Protein AF-A0A6H5GNP9-F1 (afdb_monomer_lite)

Foldseek 3Di:
DDDDDDDDDPPPCPVVVPPPVQDDDPVPNPVCVVVDPVNVVVVVDPPPDPPPPPDDDDDDDDDDDDDDPPDPPPPPPPPDPDPDDDDDDDDDDDDPDPDPPPVLVVLVVVLVVLVVQLVVLQVVLVVCVVVVNNVSSVVSNVVSVVSVVVSVVSCVVSVVPVVPPDPPVPD

Sequence (171 aa):
MLTRVRVATPTKDDDELYSGYDDYHPAFNTKNINEDEYLQEALKSSYGKRTRLYREGTMRPVTGSTDPVSRPMTAVRGAGYTSQRNDSIITPRPVGTPTADRPEERIEDKIRRIEKSIMMLVDDSCVAASNKNYQLALEKAKEASAKEKNLIRLQDQSGMNDTHNMEITSL

pLDDT: mean 70.96, std 18.28, range [41.19, 98.25]

Secondary structure (DSSP, 8-state):
-----------TTHHHHTTTTT---GGG-GGGTTT-HHHHHHHHSGGG-----------------------------------------------PPP----HHHHHHHHHHHHHHHHHHHHHHHHHHHHTT-HHHHHHHHHHHHHHHHHHHHHHHHHTGGGGSSSSSTT-

Radius of gyration: 34.2 Å; chains: 1; bounding box: 66×96×69 Å

Organism: NCBI:txid355587

Structure (mmCIF, N/CA/C/O backbone):
data_AF-A0A6H5GNP9-F1
#
_entry.id   AF-A0A6H5GNP9-F1
#
loop_
_atom_site.group_PDB
_atom_site.id
_atom_site.type_symbol
_atom_site.label_atom_id
_atom_site.label_alt_id
_atom_site.label_comp_id
_atom_site.label_asym_id
_atom_site.label_entity_id
_atom_site.label_seq_id
_atom_site.pdbx_PDB_ins_code
_atom_site.Cartn_x
_atom_site.Cartn_y
_atom_site.Cartn_z
_atom_site.occupancy
_atom_site.B_iso_or_equiv
_atom_site.auth_seq_id
_atom_site.auth_comp_id
_atom_site.auth_asym_id
_atom_site.auth_atom_id
_atom_site.pdbx_PDB_model_num
ATOM 1 N N . MET A 1 1 ? -13.306 70.444 -21.139 1.00 46.62 1 MET A N 1
ATOM 2 C CA . MET A 1 1 ? -13.540 69.884 -19.790 1.00 46.62 1 MET A CA 1
ATOM 3 C C . MET A 1 1 ? -12.373 68.963 -19.463 1.00 46.62 1 MET A C 1
ATOM 5 O O . MET A 1 1 ? -12.132 68.046 -20.233 1.00 46.62 1 MET A O 1
ATOM 9 N N . LEU A 1 2 ? -11.592 69.265 -18.419 1.00 49.50 2 LEU A N 1
ATOM 10 C CA . LEU A 1 2 ? -10.418 68.477 -18.017 1.00 49.50 2 LEU A CA 1
ATOM 11 C C . LEU A 1 2 ? -10.855 67.221 -17.248 1.00 49.50 2 LEU A C 1
ATOM 13 O O . LEU A 1 2 ? -11.457 67.334 -16.181 1.00 49.50 2 LEU A O 1
ATOM 17 N N . THR A 1 3 ? -10.501 66.035 -17.739 1.00 53.78 3 THR A N 1
ATOM 18 C CA . THR A 1 3 ? -10.592 64.782 -16.978 1.00 53.78 3 THR A CA 1
ATOM 19 C C . THR A 1 3 ? -9.329 64.588 -16.143 1.00 53.78 3 THR A C 1
ATOM 21 O O . THR A 1 3 ? -8.221 64.459 -16.656 1.00 53.78 3 THR A O 1
ATOM 24 N N . ARG A 1 4 ? -9.516 64.614 -14.824 1.00 58.53 4 ARG A N 1
ATOM 25 C CA . ARG A 1 4 ? -8.491 64.497 -13.783 1.00 58.53 4 ARG A CA 1
ATOM 26 C C . ARG A 1 4 ? -8.036 63.035 -13.680 1.00 58.53 4 ARG A C 1
ATOM 28 O O . ARG A 1 4 ? -8.817 62.186 -13.260 1.00 58.53 4 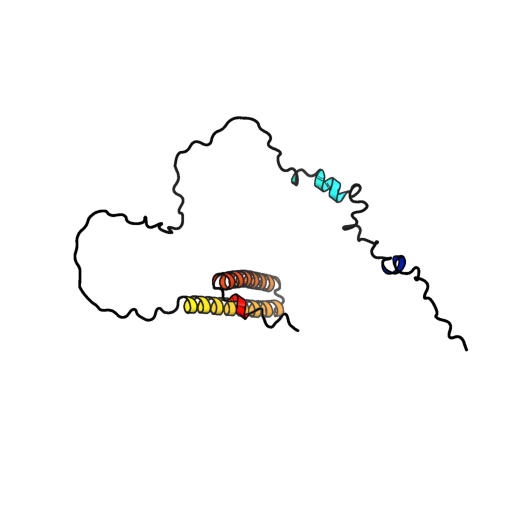ARG A O 1
ATOM 35 N N . VAL A 1 5 ? -6.790 62.741 -14.049 1.00 62.19 5 VAL A N 1
ATOM 36 C CA . VAL A 1 5 ? -6.164 61.433 -13.797 1.00 62.19 5 VAL A CA 1
ATOM 37 C C . VAL A 1 5 ? -5.930 61.312 -12.291 1.00 62.19 5 VAL A C 1
ATOM 39 O O . VAL A 1 5 ? -5.202 62.112 -11.705 1.00 62.19 5 VAL A O 1
ATOM 42 N N . ARG A 1 6 ? -6.590 60.350 -11.641 1.00 58.56 6 ARG A N 1
ATOM 43 C CA . ARG A 1 6 ? -6.291 59.992 -10.252 1.00 58.56 6 ARG A CA 1
ATOM 44 C C . ARG A 1 6 ? -5.014 59.156 -10.255 1.00 58.56 6 ARG A C 1
ATOM 46 O O . ARG A 1 6 ? -5.034 58.010 -10.683 1.00 58.56 6 ARG A O 1
ATOM 53 N N . VAL A 1 7 ? -3.915 59.751 -9.803 1.00 59.03 7 VAL A N 1
ATOM 54 C CA . VAL A 1 7 ? -2.709 59.011 -9.423 1.00 59.03 7 VAL A CA 1
ATOM 55 C C . VAL A 1 7 ? -3.053 58.249 -8.144 1.00 59.03 7 VAL A C 1
ATOM 57 O O . VAL A 1 7 ? -3.382 58.871 -7.135 1.00 59.03 7 VAL A O 1
ATOM 60 N N . ALA A 1 8 ? -3.056 56.918 -8.207 1.00 54.59 8 ALA A N 1
ATOM 61 C CA . ALA A 1 8 ? -3.188 56.077 -7.027 1.00 54.59 8 ALA A CA 1
ATOM 62 C C . ALA A 1 8 ? -1.916 56.233 -6.183 1.00 54.59 8 ALA A C 1
ATOM 64 O O . ALA A 1 8 ? -0.807 56.007 -6.664 1.00 54.59 8 ALA A O 1
ATOM 65 N N . THR A 1 9 ? -2.077 56.685 -4.944 1.00 56.53 9 THR A N 1
ATOM 66 C CA . THR A 1 9 ? -1.022 56.638 -3.931 1.00 56.53 9 THR A CA 1
ATOM 67 C C . THR A 1 9 ? -0.686 55.174 -3.641 1.00 56.53 9 THR A C 1
ATOM 69 O O . THR A 1 9 ? -1.633 54.392 -3.531 1.00 56.53 9 THR A O 1
ATOM 72 N N . PRO A 1 10 ? 0.597 54.792 -3.488 1.00 55.25 10 PRO A N 1
ATOM 73 C CA . PRO A 1 10 ? 0.938 53.462 -3.001 1.00 55.25 10 PRO A CA 1
ATOM 74 C C . PRO A 1 10 ? 0.317 53.315 -1.612 1.00 55.25 10 PRO A C 1
ATOM 76 O O . PRO A 1 10 ? 0.588 54.108 -0.705 1.00 55.25 10 PRO A O 1
ATOM 79 N N . THR A 1 11 ? -0.623 52.387 -1.497 1.00 54.00 11 THR A N 1
ATOM 80 C CA . THR A 1 11 ? -1.244 52.025 -0.233 1.00 54.00 11 THR A CA 1
ATOM 81 C C . THR A 1 11 ? -0.162 51.442 0.671 1.00 54.00 11 THR A C 1
ATOM 83 O O . THR A 1 11 ? 0.702 50.696 0.218 1.00 54.00 11 THR A O 1
ATOM 86 N N . LYS A 1 12 ? -0.171 51.837 1.943 1.00 54.16 12 LYS A N 1
ATOM 87 C CA . LYS A 1 12 ? 0.760 51.391 2.990 1.00 54.16 12 LYS A CA 1
ATOM 88 C C . LYS A 1 12 ? 0.461 49.945 3.422 1.00 54.16 12 LYS A C 1
ATOM 90 O O . LYS A 1 12 ? 0.542 49.628 4.599 1.00 54.16 12 LYS A O 1
ATOM 95 N N . ASP A 1 13 ? 0.108 49.087 2.475 1.00 54.84 13 ASP A N 1
ATOM 96 C CA . ASP A 1 13 ? -0.566 47.824 2.768 1.00 54.84 13 ASP A CA 1
ATOM 97 C C . ASP A 1 13 ? 0.341 46.617 2.468 1.00 54.84 13 ASP A C 1
ATOM 99 O O . ASP A 1 13 ? -0.028 45.493 2.785 1.00 54.84 13 ASP A O 1
ATOM 103 N N . ASP A 1 14 ? 1.543 46.820 1.911 1.00 55.78 14 ASP A N 1
ATOM 104 C CA . ASP A 1 14 ? 2.476 45.719 1.616 1.00 55.78 14 ASP A CA 1
ATOM 105 C C . ASP A 1 14 ? 3.133 45.148 2.892 1.00 55.78 14 ASP A C 1
ATOM 107 O O . ASP A 1 14 ? 3.367 43.942 2.974 1.00 55.78 14 ASP A O 1
ATOM 111 N N . ASP A 1 15 ? 3.368 45.989 3.911 1.00 57.97 15 ASP A N 1
ATOM 112 C CA . ASP A 1 15 ? 3.854 45.558 5.236 1.00 57.97 15 ASP A CA 1
ATOM 113 C C . ASP A 1 15 ? 2.736 44.895 6.066 1.00 57.97 15 ASP A C 1
ATOM 115 O O . ASP A 1 15 ? 2.991 44.048 6.921 1.00 57.97 15 ASP A O 1
ATOM 119 N N . GLU A 1 16 ? 1.480 45.262 5.806 1.00 68.94 16 GLU A N 1
ATOM 120 C CA . GLU A 1 16 ? 0.304 44.755 6.520 1.00 68.94 16 GLU A CA 1
ATOM 121 C C . GLU A 1 16 ? -0.199 43.439 5.899 1.00 68.94 16 GLU A C 1
ATOM 123 O O . GLU A 1 16 ? -0.634 42.539 6.617 1.00 68.94 16 GLU A O 1
ATOM 128 N N . LEU A 1 17 ? -0.033 43.263 4.582 1.00 75.00 17 LEU A N 1
ATOM 129 C CA . LEU A 1 17 ? -0.353 42.032 3.851 1.00 75.00 17 LEU A CA 1
ATOM 130 C C . LEU A 1 17 ? 0.507 40.833 4.280 1.00 75.00 17 LEU A C 1
ATOM 132 O O . LEU A 1 17 ? 0.042 39.695 4.230 1.00 75.00 17 LEU A O 1
ATOM 136 N N . TYR A 1 18 ? 1.743 41.086 4.715 1.00 69.06 18 TYR A N 1
ATOM 137 C CA . TYR A 1 18 ? 2.637 40.066 5.274 1.00 69.06 18 TYR A CA 1
ATOM 138 C C . TYR A 1 18 ? 2.668 40.048 6.810 1.00 69.06 18 TYR A C 1
ATOM 140 O O . TYR A 1 18 ? 3.404 39.251 7.399 1.00 69.06 18 TYR A O 1
ATOM 148 N N . SER A 1 19 ? 1.838 40.858 7.476 1.00 71.69 19 SER A N 1
ATOM 149 C CA . SER A 1 19 ? 1.687 40.801 8.930 1.00 71.69 19 SER A CA 1
ATOM 150 C C . SER A 1 19 ? 0.989 39.496 9.354 1.00 71.69 19 SER A C 1
ATOM 152 O O . SER A 1 19 ? 0.057 39.025 8.706 1.00 71.69 19 SER A O 1
ATOM 154 N N . GLY A 1 20 ? 1.480 38.855 10.419 1.00 71.88 20 GLY A N 1
ATOM 155 C CA . GLY A 1 20 ? 0.949 37.581 10.936 1.00 71.88 20 GLY A CA 1
ATOM 156 C C . GLY A 1 20 ? 1.710 36.321 10.504 1.00 71.88 20 GLY A C 1
ATOM 157 O O . GLY A 1 20 ? 1.533 35.271 11.115 1.00 71.88 20 GLY A O 1
ATOM 158 N N . TYR A 1 21 ? 2.621 36.414 9.528 1.00 73.50 21 TYR A N 1
ATOM 159 C CA . TYR A 1 21 ? 3.567 35.326 9.218 1.00 73.50 21 TYR A CA 1
ATOM 160 C C . TYR A 1 21 ? 4.817 35.332 10.112 1.00 73.50 21 TYR A C 1
ATOM 162 O O . TYR A 1 21 ? 5.631 34.413 10.055 1.00 73.50 21 TYR A O 1
ATOM 170 N N . ASP A 1 22 ? 4.968 36.357 10.951 1.00 74.50 22 ASP A N 1
ATOM 171 C CA . ASP A 1 22 ? 6.038 36.462 11.944 1.00 74.50 22 ASP A CA 1
ATOM 172 C C . ASP A 1 22 ? 5.781 35.657 13.228 1.00 74.50 22 ASP A C 1
ATOM 174 O O . ASP A 1 22 ? 6.701 35.494 14.038 1.00 74.50 22 ASP A O 1
ATOM 178 N N . ASP A 1 23 ? 4.564 35.131 13.394 1.00 77.81 23 ASP A N 1
ATOM 179 C CA . ASP A 1 23 ? 4.163 34.308 14.531 1.00 77.81 23 ASP A CA 1
ATOM 180 C C . ASP A 1 23 ? 4.476 32.834 14.253 1.00 77.81 23 ASP A C 1
ATOM 182 O O . ASP A 1 23 ? 3.668 32.055 13.744 1.00 77.81 23 ASP A O 1
ATOM 186 N N . TYR A 1 24 ? 5.698 32.436 14.595 1.00 77.56 24 TYR A N 1
ATOM 187 C CA . TYR A 1 24 ? 6.134 31.048 14.499 1.00 77.56 24 TYR A CA 1
ATOM 188 C C . TYR A 1 24 ? 5.710 30.266 15.743 1.00 77.56 24 TYR A C 1
ATOM 190 O O . TYR A 1 24 ? 5.834 30.740 16.874 1.00 77.56 24 TYR A O 1
ATOM 198 N N . HIS A 1 25 ? 5.283 29.016 15.548 1.00 76.88 25 HIS A N 1
ATOM 199 C CA . HIS A 1 25 ? 5.144 28.069 16.654 1.00 76.88 25 HIS A CA 1
ATOM 200 C C . HIS A 1 25 ? 6.473 28.012 17.435 1.00 76.88 25 HIS A C 1
ATOM 202 O O . HIS A 1 25 ? 7.522 27.958 16.790 1.00 76.88 25 HIS A O 1
ATOM 208 N N . PRO A 1 26 ? 6.478 27.970 18.781 1.00 75.06 26 PRO A N 1
ATOM 209 C CA . PRO A 1 26 ? 7.711 28.028 19.575 1.00 75.06 26 PRO A CA 1
ATOM 210 C C . PRO A 1 26 ? 8.783 27.017 19.142 1.00 75.06 26 PRO A C 1
ATOM 212 O O . PRO A 1 26 ? 9.954 27.357 19.073 1.00 75.06 26 PRO A O 1
ATOM 215 N N . ALA A 1 27 ? 8.368 25.810 18.741 1.00 76.31 27 ALA A N 1
ATOM 216 C CA . ALA A 1 27 ? 9.260 24.766 18.220 1.00 76.31 27 ALA A CA 1
ATOM 217 C C . ALA A 1 27 ? 9.954 25.097 16.877 1.00 76.31 27 ALA A C 1
ATOM 219 O O . ALA A 1 27 ? 10.914 24.431 16.504 1.00 76.31 27 ALA A O 1
ATOM 220 N N . PHE A 1 28 ? 9.459 26.085 16.128 1.00 76.12 28 PHE A N 1
ATOM 221 C CA . PHE A 1 28 ? 9.995 26.521 14.832 1.00 76.12 28 PHE A CA 1
ATOM 222 C C . PHE A 1 28 ? 10.499 27.971 14.859 1.00 76.12 28 PHE A C 1
ATOM 224 O O . PHE A 1 28 ? 10.934 28.489 13.831 1.00 76.12 28 PHE A O 1
ATOM 231 N N . ASN A 1 29 ? 10.453 28.637 16.017 1.00 79.06 29 ASN A N 1
ATOM 232 C CA . ASN A 1 29 ? 10.920 30.007 16.156 1.00 79.06 29 ASN A CA 1
ATOM 233 C C . ASN A 1 29 ? 12.455 30.047 16.215 1.00 79.06 29 ASN A C 1
ATOM 235 O O . ASN A 1 29 ? 13.072 29.827 17.255 1.00 79.06 29 ASN A O 1
ATOM 239 N N . THR A 1 30 ? 13.081 30.377 15.089 1.00 79.00 30 THR A N 1
ATOM 240 C CA . THR A 1 30 ? 14.543 30.472 14.981 1.00 79.00 30 THR A CA 1
ATOM 241 C C . THR A 1 30 ? 15.117 31.754 15.584 1.00 79.00 30 THR A C 1
ATOM 243 O O . THR A 1 30 ? 16.324 31.815 15.820 1.00 79.00 30 THR A O 1
ATOM 246 N N . LYS A 1 31 ? 14.287 32.768 15.878 1.00 79.19 31 LYS A N 1
ATOM 247 C CA . LYS A 1 31 ? 14.749 34.054 16.433 1.00 79.19 31 LYS A CA 1
ATOM 248 C C . LYS A 1 31 ? 15.361 33.877 17.835 1.00 79.19 31 LYS A C 1
ATOM 250 O O . LYS A 1 31 ? 16.340 34.547 18.148 1.00 79.19 31 LYS A O 1
ATOM 255 N N . ASN A 1 32 ? 14.874 32.904 18.616 1.00 77.88 32 ASN A N 1
ATOM 256 C CA . ASN A 1 32 ? 15.337 32.611 19.983 1.00 77.88 32 ASN A CA 1
ATOM 257 C C . ASN A 1 32 ? 16.102 31.279 20.090 1.00 77.88 32 ASN A C 1
ATOM 259 O O . ASN A 1 32 ? 16.218 30.704 21.169 1.00 77.88 32 ASN A O 1
ATOM 263 N N . ILE A 1 33 ? 16.658 30.779 18.981 1.00 81.62 33 ILE A N 1
ATOM 264 C CA . ILE A 1 33 ? 17.330 29.468 18.925 1.00 81.62 33 ILE A CA 1
ATOM 265 C C . ILE A 1 33 ? 18.503 29.330 19.910 1.00 81.62 33 ILE A C 1
ATOM 267 O O . ILE A 1 33 ? 18.822 28.235 20.363 1.00 81.62 33 ILE A O 1
ATOM 271 N N . ASN A 1 34 ? 19.140 30.448 20.267 1.00 79.94 34 ASN A N 1
ATOM 272 C CA . ASN A 1 34 ? 20.248 30.469 21.222 1.00 79.94 34 ASN A CA 1
ATOM 273 C C . ASN A 1 34 ? 19.782 30.259 22.673 1.00 79.94 34 ASN A C 1
ATOM 275 O O . ASN A 1 34 ? 20.579 29.853 23.518 1.00 79.94 34 ASN A O 1
ATOM 279 N N . GLU A 1 35 ? 18.510 30.526 22.961 1.00 81.81 35 GLU A N 1
ATOM 280 C CA . GLU A 1 35 ? 17.899 30.426 24.290 1.00 81.81 35 GLU A CA 1
ATOM 281 C C . GLU A 1 35 ? 17.110 29.120 24.472 1.00 81.81 35 GLU A C 1
ATOM 283 O O . GLU A 1 35 ? 16.691 28.816 25.584 1.00 81.81 35 GLU A O 1
ATOM 288 N N . ASP A 1 36 ? 16.933 28.334 23.403 1.00 83.56 36 ASP A N 1
ATOM 289 C CA . ASP A 1 36 ? 16.168 27.087 23.425 1.00 83.56 36 ASP A CA 1
ATOM 290 C C . ASP A 1 36 ? 16.835 26.027 24.321 1.00 83.56 36 ASP A C 1
ATOM 292 O O . ASP A 1 36 ? 17.910 25.494 24.021 1.00 83.56 36 ASP A O 1
ATOM 296 N N . GLU A 1 37 ? 16.168 25.710 25.431 1.00 83.38 37 GLU A N 1
ATOM 297 C CA . GLU A 1 37 ? 16.601 24.725 26.420 1.00 83.38 37 GLU A CA 1
ATOM 298 C C . GLU A 1 37 ? 16.754 23.325 25.809 1.00 83.38 37 GLU A C 1
ATOM 300 O O . GLU A 1 37 ? 17.759 22.657 26.069 1.00 83.38 37 GLU A O 1
ATOM 305 N N . TYR A 1 38 ? 15.835 22.916 24.924 1.00 79.56 38 TYR A N 1
ATOM 306 C CA . TYR A 1 38 ? 15.874 21.602 24.277 1.00 79.56 38 TYR A CA 1
ATOM 307 C C . TYR A 1 38 ? 17.084 21.477 23.348 1.00 79.56 38 TYR A C 1
ATOM 309 O O . TYR A 1 38 ? 17.766 20.445 23.332 1.00 79.56 38 TYR A O 1
ATOM 317 N N . LEU A 1 39 ? 17.395 22.536 22.593 1.00 81.94 39 LEU A N 1
ATOM 318 C CA . LEU A 1 39 ? 18.572 22.566 21.724 1.00 81.94 39 LEU A CA 1
ATOM 319 C C . LEU A 1 39 ? 19.866 22.552 22.549 1.00 81.94 39 LEU A C 1
ATOM 321 O O . LEU A 1 39 ? 20.797 21.801 22.241 1.00 81.94 39 LEU A O 1
ATOM 325 N N . GLN A 1 40 ? 19.938 23.359 23.609 1.00 85.75 40 GLN A N 1
ATOM 326 C CA . GLN A 1 40 ? 21.106 23.393 24.488 1.00 85.75 40 GLN A CA 1
ATOM 327 C C . GLN A 1 40 ? 21.339 22.047 25.183 1.00 85.75 40 GLN A C 1
ATOM 329 O O . GLN A 1 40 ? 22.490 21.616 25.311 1.00 85.75 40 GLN A O 1
ATOM 334 N N . GLU A 1 41 ? 20.279 21.372 25.623 1.00 83.12 41 GLU A N 1
ATOM 335 C CA . GLU A 1 41 ? 20.353 20.036 26.213 1.00 83.12 41 GLU A CA 1
ATOM 336 C C . GLU A 1 41 ? 20.839 19.002 25.190 1.00 83.12 41 GLU A C 1
ATOM 338 O O . GLU A 1 41 ? 21.767 18.238 25.476 1.00 83.12 41 GLU A O 1
ATOM 343 N N . ALA A 1 42 ? 20.322 19.044 23.958 1.00 81.00 42 ALA A N 1
ATOM 344 C CA . ALA A 1 42 ? 20.773 18.179 22.871 1.00 81.00 42 ALA A CA 1
ATOM 345 C C . ALA A 1 42 ? 22.266 18.375 22.544 1.00 81.00 42 ALA A C 1
ATOM 347 O O . ALA A 1 42 ? 22.987 17.391 22.364 1.00 81.00 42 ALA A O 1
ATOM 348 N N . LEU A 1 43 ? 22.756 19.621 22.529 1.00 75.56 43 LEU A N 1
ATOM 349 C CA . LEU A 1 43 ? 24.175 19.946 22.313 1.00 75.56 43 LEU A CA 1
ATOM 350 C C . LEU A 1 43 ? 25.079 19.492 23.469 1.00 75.56 43 LEU A C 1
ATOM 352 O O . LEU A 1 43 ? 26.234 19.113 23.245 1.00 75.56 43 LEU A O 1
ATOM 356 N N . LYS A 1 44 ? 24.574 19.533 24.707 1.00 79.62 44 LYS A N 1
ATOM 357 C CA . LYS A 1 44 ? 25.272 19.011 25.894 1.00 79.62 44 LYS A CA 1
ATOM 358 C C . LYS A 1 44 ? 25.275 17.481 25.912 1.00 79.62 44 LYS A C 1
ATOM 360 O O . LYS A 1 44 ? 26.229 16.885 26.420 1.00 79.62 44 LYS A O 1
ATOM 365 N N . SER A 1 45 ? 24.252 16.848 25.338 1.00 77.44 45 SER A N 1
ATOM 366 C CA . SER A 1 45 ? 24.166 15.396 25.230 1.00 77.44 45 SER A CA 1
ATOM 367 C C . SER A 1 45 ? 25.298 14.854 24.342 1.00 77.44 45 SER A C 1
ATOM 369 O O . SER A 1 45 ? 25.585 15.336 23.245 1.00 77.44 45 SER A O 1
ATOM 371 N N . SER A 1 46 ? 26.006 13.837 24.829 1.00 62.59 46 SER A N 1
ATOM 372 C CA . SER A 1 46 ? 27.194 13.273 24.174 1.00 62.59 46 SER A CA 1
ATOM 373 C C . SER A 1 46 ? 26.905 12.563 22.844 1.00 62.59 46 SER A C 1
ATOM 375 O O . SER A 1 46 ? 27.846 12.228 22.124 1.00 62.59 46 SER A O 1
ATOM 377 N N . TYR A 1 47 ? 25.632 12.38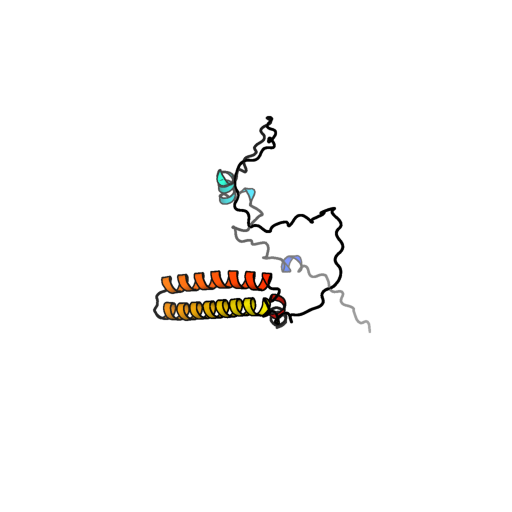1 22.484 1.00 61.41 47 TYR A N 1
ATOM 378 C CA . TYR A 1 47 ? 25.188 11.661 21.289 1.00 61.41 47 TYR A CA 1
ATOM 379 C C . TYR A 1 47 ? 25.502 12.384 19.967 1.00 61.41 47 TYR A C 1
ATOM 381 O O . TYR A 1 47 ? 25.517 11.747 18.916 1.00 61.41 47 TYR A O 1
ATOM 389 N N . GLY A 1 48 ? 25.805 13.688 19.999 1.00 58.31 48 GLY A N 1
ATOM 390 C CA . GLY A 1 48 ? 26.142 14.484 18.809 1.00 58.31 48 GLY A CA 1
ATOM 391 C C . GLY A 1 48 ? 27.640 14.694 18.550 1.00 58.31 48 GLY A C 1
ATOM 392 O O . GLY A 1 48 ? 28.014 15.274 17.525 1.00 58.31 48 GLY A O 1
ATOM 393 N N . LYS A 1 49 ? 28.536 14.253 19.446 1.00 59.66 49 LYS A N 1
ATOM 394 C CA . LYS A 1 49 ? 29.980 14.457 19.255 1.00 59.66 49 LYS A CA 1
ATOM 395 C C . LYS A 1 49 ? 30.512 13.482 18.206 1.00 59.66 49 LYS A C 1
ATOM 397 O O . LYS A 1 49 ? 30.964 12.388 18.532 1.00 59.66 49 LYS A O 1
ATOM 402 N N . ARG A 1 50 ? 30.546 13.922 16.941 1.00 58.94 50 ARG A N 1
ATOM 403 C CA . ARG A 1 50 ? 31.495 13.389 15.952 1.00 58.94 50 ARG A CA 1
ATOM 404 C C . ARG A 1 50 ? 32.879 13.413 16.596 1.00 58.94 50 ARG A C 1
ATOM 406 O O . ARG A 1 50 ? 33.408 14.481 16.908 1.00 58.94 50 ARG A O 1
ATOM 413 N N . THR A 1 51 ? 33.436 12.235 16.831 1.00 48.12 51 THR A N 1
ATOM 414 C CA . THR A 1 51 ? 34.802 12.040 17.298 1.00 48.12 51 THR A CA 1
ATOM 415 C C . THR A 1 51 ? 35.750 12.756 16.337 1.00 48.12 51 THR A C 1
ATOM 417 O O . THR A 1 51 ? 36.023 12.294 15.233 1.00 48.12 51 THR A O 1
ATOM 420 N N . ARG A 1 52 ? 36.254 13.929 16.741 1.00 56.06 52 ARG A N 1
ATOM 421 C CA . ARG A 1 52 ? 37.413 14.548 16.094 1.00 56.06 52 ARG A CA 1
ATOM 422 C C . ARG A 1 52 ? 38.630 13.697 16.442 1.00 56.06 52 ARG A C 1
ATOM 424 O O . ARG A 1 52 ? 39.297 13.946 17.441 1.00 56.06 52 ARG A O 1
ATOM 431 N N . LEU A 1 53 ? 38.906 12.674 15.643 1.00 47.03 53 LEU A N 1
ATOM 432 C CA . LEU A 1 53 ? 40.187 11.977 15.680 1.00 47.03 53 LEU A CA 1
ATOM 433 C C . LEU A 1 53 ? 41.187 12.769 14.835 1.00 47.03 53 LEU A C 1
ATOM 435 O O . LEU A 1 53 ? 41.449 12.445 13.684 1.00 47.03 53 LEU A O 1
ATOM 439 N N . TYR A 1 54 ? 41.756 13.814 15.436 1.00 49.84 54 TYR A N 1
ATOM 440 C CA . TYR A 1 54 ? 43.145 14.148 15.145 1.00 49.84 54 TYR A CA 1
ATOM 441 C C . TYR A 1 54 ? 43.997 13.193 15.980 1.00 49.84 54 TYR A C 1
ATOM 443 O O . TYR A 1 54 ? 44.093 13.337 17.199 1.00 49.84 54 TYR A O 1
ATOM 451 N N . ARG A 1 55 ? 44.591 12.192 15.333 1.00 49.00 55 ARG A N 1
ATOM 452 C CA . ARG A 1 55 ? 45.760 11.499 15.869 1.00 49.00 55 ARG A CA 1
ATOM 453 C C . ARG A 1 55 ? 46.770 11.343 14.742 1.00 49.00 55 ARG A C 1
ATOM 455 O O . ARG A 1 55 ? 46.673 10.440 13.921 1.00 49.00 55 ARG A O 1
ATOM 462 N N . GLU A 1 56 ? 47.704 12.285 14.733 1.00 48.28 56 GLU A N 1
ATOM 463 C CA . GLU A 1 56 ? 49.048 12.145 14.182 1.00 48.28 56 GLU A CA 1
ATOM 464 C C . GLU A 1 56 ? 49.629 10.786 14.615 1.00 48.28 56 GLU A C 1
ATOM 466 O O . GLU A 1 56 ? 49.594 10.454 15.804 1.00 48.28 56 GLU A O 1
ATOM 471 N N . GLY A 1 57 ? 50.117 9.983 13.667 1.00 52.38 57 GLY A N 1
ATOM 472 C CA . GLY A 1 57 ? 50.752 8.701 13.980 1.00 52.38 57 GLY A CA 1
ATOM 473 C C . GLY A 1 57 ? 50.574 7.627 12.912 1.00 52.38 57 GLY A C 1
ATOM 474 O O . GLY A 1 57 ? 49.729 6.749 13.043 1.00 52.38 57 GLY A O 1
ATOM 475 N N . THR A 1 58 ? 51.403 7.706 11.869 1.00 55.94 58 THR A N 1
ATOM 476 C CA . THR A 1 58 ? 52.064 6.565 11.207 1.00 55.94 58 THR A CA 1
ATOM 477 C C . THR A 1 58 ? 51.327 5.217 11.221 1.00 55.94 58 THR A C 1
ATOM 479 O O . THR A 1 58 ? 51.575 4.432 12.121 1.00 55.94 58 THR A O 1
ATOM 482 N N . MET A 1 59 ? 50.550 4.866 10.193 1.00 47.16 59 MET A N 1
ATOM 483 C CA . MET A 1 59 ? 50.386 3.459 9.783 1.00 47.16 59 MET A CA 1
ATOM 484 C C . MET A 1 59 ? 50.032 3.400 8.292 1.00 47.16 59 MET A C 1
ATOM 486 O O . MET A 1 59 ? 48.956 3.810 7.866 1.00 47.16 59 MET A O 1
ATOM 490 N N . ARG A 1 60 ? 50.965 2.892 7.485 1.00 57.53 60 ARG A N 1
ATOM 491 C CA . ARG A 1 60 ? 50.721 2.493 6.093 1.00 57.53 60 ARG A CA 1
ATOM 492 C C . ARG A 1 60 ? 49.908 1.192 6.101 1.00 57.53 60 ARG A C 1
ATOM 494 O O . ARG A 1 60 ? 50.360 0.252 6.755 1.00 57.53 60 ARG A O 1
ATOM 501 N N . PRO A 1 61 ? 48.787 1.058 5.372 1.00 51.94 61 PRO A N 1
ATOM 502 C CA . PRO A 1 61 ? 48.196 -0.253 5.172 1.00 51.94 61 PRO A CA 1
ATOM 503 C C . PRO A 1 61 ? 49.025 -1.025 4.138 1.00 51.94 61 PRO A C 1
ATOM 505 O O . PRO A 1 61 ? 49.166 -0.636 2.978 1.00 51.94 61 PRO A O 1
ATOM 508 N N . VAL A 1 62 ? 49.620 -2.103 4.634 1.00 58.00 62 VAL A N 1
ATOM 509 C CA . VAL A 1 62 ? 50.312 -3.167 3.913 1.00 58.00 62 VAL A CA 1
ATOM 510 C C . VAL A 1 62 ? 49.372 -3.822 2.898 1.00 58.00 62 VAL A C 1
ATOM 512 O O . VAL A 1 62 ? 48.256 -4.225 3.214 1.00 58.00 62 VAL A O 1
ATOM 515 N N . THR A 1 63 ? 49.857 -3.947 1.666 1.00 50.69 63 THR A N 1
ATOM 516 C CA . THR A 1 63 ? 49.368 -4.874 0.643 1.00 50.69 63 THR A CA 1
ATOM 517 C C . THR A 1 63 ? 49.552 -6.319 1.106 1.00 50.69 63 THR A C 1
ATOM 519 O O . THR A 1 63 ? 50.682 -6.708 1.395 1.00 50.69 63 THR A O 1
ATOM 522 N N . GLY A 1 64 ? 48.495 -7.133 1.106 1.00 50.62 64 GLY A N 1
ATOM 523 C CA . GLY A 1 64 ? 48.644 -8.579 1.298 1.00 50.62 64 GLY A CA 1
ATOM 524 C C . GLY A 1 64 ? 47.376 -9.290 1.752 1.00 50.62 64 GLY A C 1
ATOM 525 O O . GLY A 1 64 ? 47.094 -9.368 2.937 1.00 50.62 64 GLY A O 1
ATOM 526 N N . SER A 1 65 ? 46.641 -9.797 0.767 1.00 58.53 65 SER A N 1
ATOM 527 C CA . SER A 1 65 ? 45.713 -10.934 0.792 1.00 58.53 65 SER A CA 1
ATOM 528 C C . SER A 1 65 ? 45.667 -11.818 2.049 1.00 58.53 65 SER A C 1
ATOM 530 O O . SER A 1 65 ? 46.624 -12.543 2.295 1.00 58.53 65 SER A O 1
ATOM 532 N N . THR A 1 66 ? 44.490 -11.900 2.674 1.00 58.38 66 THR A N 1
ATOM 533 C CA . THR A 1 66 ? 43.838 -13.141 3.145 1.00 58.38 66 THR A CA 1
ATOM 534 C C . THR A 1 66 ? 42.401 -12.798 3.548 1.00 58.38 66 THR A C 1
ATOM 536 O O . THR A 1 66 ? 42.221 -12.104 4.539 1.00 58.38 66 THR A O 1
ATOM 539 N N . ASP A 1 67 ? 41.398 -13.184 2.747 1.00 49.28 67 ASP A N 1
ATOM 540 C CA . ASP A 1 67 ? 40.192 -13.887 3.230 1.00 49.28 67 ASP A CA 1
ATOM 541 C C . ASP A 1 67 ? 39.104 -14.072 2.145 1.00 49.28 67 ASP A C 1
ATOM 543 O O . ASP A 1 67 ? 38.945 -13.229 1.252 1.00 49.28 67 ASP A O 1
ATOM 547 N N . PRO A 1 68 ? 38.361 -15.201 2.187 1.00 54.47 68 PRO A N 1
ATOM 548 C CA . PRO A 1 68 ? 37.510 -15.685 1.107 1.00 54.47 68 PRO A CA 1
ATOM 549 C C . PRO A 1 68 ? 36.140 -15.007 1.147 1.00 54.47 68 PRO A C 1
ATOM 551 O O . PRO A 1 68 ? 35.169 -15.519 1.705 1.00 54.47 68 PRO A O 1
ATOM 554 N N . VAL A 1 69 ? 36.030 -13.837 0.526 1.00 51.31 69 VAL A N 1
ATOM 555 C CA . VAL A 1 69 ? 34.717 -13.231 0.304 1.00 51.31 69 VAL A CA 1
ATOM 556 C C . VAL A 1 69 ? 34.030 -13.982 -0.833 1.00 51.31 69 VAL A C 1
ATOM 558 O O . VAL A 1 69 ? 34.468 -13.921 -1.983 1.00 51.31 69 VAL A O 1
ATOM 561 N N . SER A 1 70 ? 32.929 -14.653 -0.488 1.00 60.06 70 SER A N 1
ATOM 562 C CA . SER A 1 70 ? 31.854 -15.104 -1.378 1.00 60.06 70 SER A CA 1
ATOM 563 C C . SER A 1 70 ? 31.275 -13.902 -2.135 1.00 60.06 70 SER A C 1
ATOM 565 O O . SER A 1 70 ? 30.220 -13.360 -1.809 1.00 60.06 70 SER A O 1
ATOM 567 N N . ARG A 1 71 ? 32.039 -13.389 -3.099 1.00 64.00 71 ARG A N 1
ATOM 568 C CA . ARG A 1 71 ? 31.589 -12.357 -4.025 1.00 64.00 71 ARG A CA 1
ATOM 569 C C . ARG A 1 71 ? 30.804 -13.065 -5.124 1.00 64.00 71 ARG A C 1
ATOM 571 O O . ARG A 1 71 ? 31.290 -14.080 -5.628 1.00 64.00 71 ARG A O 1
ATOM 578 N N . PRO A 1 72 ? 29.623 -12.564 -5.520 1.00 57.12 72 PRO A N 1
ATOM 579 C CA . PRO A 1 72 ? 28.918 -13.118 -6.663 1.00 57.12 72 PRO A CA 1
ATOM 580 C C . PRO A 1 72 ? 29.856 -13.095 -7.873 1.00 57.12 72 PRO A C 1
ATOM 582 O O . PRO A 1 72 ? 30.345 -12.042 -8.285 1.00 57.12 72 PRO A O 1
ATOM 585 N N . MET A 1 73 ? 30.133 -14.291 -8.393 1.00 51.81 73 MET A N 1
ATOM 586 C CA . MET A 1 73 ? 30.892 -14.557 -9.609 1.00 51.81 73 MET A CA 1
ATOM 587 C C . MET A 1 73 ? 30.169 -13.936 -10.807 1.00 51.81 73 MET A C 1
ATOM 589 O O . MET A 1 73 ? 29.515 -14.619 -11.589 1.00 51.81 73 MET A O 1
ATOM 593 N N . THR A 1 74 ? 30.315 -12.631 -11.003 1.00 63.59 74 THR A N 1
ATOM 594 C CA . THR A 1 74 ? 30.358 -12.115 -12.368 1.00 63.59 74 THR A CA 1
ATOM 595 C C . THR A 1 74 ? 31.743 -12.484 -12.861 1.00 63.59 74 THR A C 1
ATOM 597 O O . THR A 1 74 ? 32.714 -11.771 -12.632 1.00 63.59 74 THR A O 1
ATOM 600 N N . ALA A 1 75 ? 31.873 -13.701 -13.394 1.00 56.78 75 ALA A N 1
ATOM 601 C CA . ALA A 1 75 ? 33.123 -14.158 -13.968 1.00 56.78 75 ALA A CA 1
ATOM 602 C C . ALA A 1 75 ? 33.547 -13.123 -15.015 1.00 56.78 75 ALA A C 1
ATOM 604 O O . ALA A 1 75 ? 32.995 -13.068 -16.115 1.00 56.78 75 ALA A O 1
ATOM 605 N N . VAL A 1 76 ? 34.515 -12.281 -14.653 1.00 60.09 76 VAL A N 1
ATOM 606 C CA . VAL A 1 76 ? 35.281 -11.479 -15.593 1.00 60.09 76 VAL A CA 1
ATOM 607 C C . VAL A 1 76 ? 36.068 -12.504 -16.390 1.00 60.09 76 VAL A C 1
ATOM 609 O O . VAL A 1 76 ? 37.153 -12.935 -16.003 1.00 60.09 76 VAL A O 1
ATOM 612 N N . ARG A 1 77 ? 35.442 -13.007 -17.455 1.00 63.91 77 ARG A N 1
ATOM 613 C CA . ARG A 1 77 ? 36.084 -13.879 -18.427 1.00 63.91 77 ARG A CA 1
ATOM 614 C C . ARG A 1 77 ? 37.221 -13.047 -19.002 1.00 63.91 77 ARG A C 1
ATOM 616 O O . ARG A 1 77 ? 36.968 -12.083 -19.719 1.00 63.91 77 ARG A O 1
ATOM 623 N N . GLY A 1 78 ? 38.458 -13.362 -18.620 1.00 65.38 78 GLY A N 1
ATOM 624 C CA . GLY A 1 78 ? 39.624 -12.723 -19.214 1.00 65.38 78 GLY A CA 1
ATOM 625 C C . GLY A 1 78 ? 39.513 -12.826 -20.733 1.00 65.38 78 GLY A C 1
ATOM 626 O O . GLY A 1 78 ? 39.166 -13.890 -21.251 1.00 65.38 78 GLY A O 1
ATOM 627 N N . ALA A 1 79 ? 39.737 -11.719 -21.440 1.00 67.06 79 ALA A N 1
ATOM 628 C CA . ALA A 1 79 ? 39.805 -11.732 -22.893 1.00 67.06 79 ALA A CA 1
ATOM 629 C C . ALA A 1 79 ? 40.898 -12.731 -23.297 1.00 67.06 79 ALA A C 1
ATOM 631 O O . ALA A 1 79 ? 42.076 -12.535 -22.998 1.00 67.06 79 ALA A O 1
ATOM 632 N N . GLY A 1 80 ? 40.482 -13.851 -23.887 1.00 56.47 80 GLY A N 1
ATOM 633 C CA . GLY A 1 80 ? 41.362 -14.940 -24.284 1.00 56.47 80 GLY A CA 1
ATOM 634 C C . GLY A 1 80 ? 42.227 -14.528 -25.464 1.00 56.47 80 GLY A C 1
ATOM 635 O O . GLY A 1 80 ? 41.916 -14.862 -26.602 1.00 56.47 80 GLY A O 1
ATOM 636 N N . TYR A 1 81 ? 43.326 -13.831 -25.201 1.00 54.16 81 TYR A N 1
ATOM 637 C CA . TYR A 1 81 ? 44.430 -13.745 -26.147 1.00 54.16 81 TYR A CA 1
ATOM 638 C C . TYR A 1 81 ? 45.223 -15.049 -26.052 1.00 54.16 81 TYR A C 1
ATOM 640 O O . TYR A 1 81 ? 46.183 -15.167 -25.299 1.00 54.16 81 TYR A O 1
ATOM 648 N N . THR A 1 82 ? 44.770 -16.062 -26.787 1.00 57.19 82 THR A N 1
ATOM 649 C CA . THR A 1 82 ? 45.557 -17.264 -27.074 1.00 57.19 82 THR A CA 1
ATOM 650 C C . THR A 1 82 ? 46.194 -17.055 -28.445 1.00 57.19 82 THR A C 1
ATOM 652 O O . THR A 1 82 ? 45.518 -16.985 -29.471 1.00 57.19 82 THR A O 1
ATOM 655 N N . SER A 1 83 ? 47.511 -16.857 -28.460 1.00 54.59 83 SER A N 1
ATOM 656 C CA . SER A 1 83 ? 48.306 -16.729 -29.676 1.00 54.59 83 SER A CA 1
ATOM 657 C C . SER A 1 83 ? 48.777 -18.111 -30.129 1.00 54.59 83 SER A C 1
ATOM 659 O O . SER A 1 83 ? 49.956 -18.429 -30.015 1.00 54.59 83 SER A O 1
ATOM 661 N N . GLN A 1 84 ? 47.878 -18.947 -30.643 1.00 54.34 84 GLN A N 1
ATOM 662 C CA . GLN A 1 84 ? 48.295 -20.142 -31.377 1.00 54.34 84 GLN A CA 1
ATOM 663 C C . GLN A 1 84 ? 47.341 -20.377 -32.550 1.00 54.34 84 GLN A C 1
ATOM 665 O O . GLN A 1 84 ? 46.196 -20.788 -32.387 1.00 54.34 84 GLN A O 1
ATOM 670 N N . ARG A 1 85 ? 47.835 -20.047 -33.745 1.00 53.09 85 ARG A N 1
ATOM 671 C CA . ARG A 1 85 ? 47.176 -20.262 -35.035 1.00 53.09 85 ARG A CA 1
ATOM 672 C C . ARG A 1 85 ? 46.861 -21.747 -35.222 1.00 53.09 85 ARG A C 1
ATOM 674 O O . ARG A 1 85 ? 47.775 -22.550 -35.094 1.00 53.09 85 ARG A O 1
ATOM 681 N N . ASN A 1 86 ? 45.625 -22.074 -35.593 1.00 48.66 86 ASN A N 1
ATOM 682 C CA . ASN A 1 86 ? 45.292 -23.246 -36.403 1.00 48.66 86 ASN A CA 1
ATOM 683 C C . ASN A 1 86 ? 43.995 -22.966 -37.174 1.00 48.66 86 ASN A C 1
ATOM 685 O O . ASN A 1 86 ? 42.922 -22.834 -36.587 1.00 48.66 86 ASN A O 1
ATOM 689 N N . ASP A 1 87 ? 44.140 -22.845 -38.492 1.00 51.28 87 ASP A N 1
ATOM 690 C CA . ASP A 1 87 ? 43.063 -22.810 -39.477 1.00 51.28 87 ASP A CA 1
ATOM 691 C C . ASP A 1 87 ? 42.222 -24.089 -39.405 1.00 51.28 87 ASP A C 1
ATOM 693 O O . ASP A 1 87 ? 42.742 -25.194 -39.544 1.00 51.28 87 ASP A O 1
ATOM 697 N N . SER A 1 88 ? 40.906 -23.951 -39.265 1.00 48.44 88 SER A N 1
ATOM 698 C CA . SER A 1 88 ? 39.959 -24.880 -39.894 1.00 48.44 88 SER A CA 1
ATOM 699 C C . SER A 1 88 ? 38.615 -24.185 -40.094 1.00 48.44 88 SER A C 1
ATOM 701 O O . SER A 1 88 ? 37.782 -24.020 -39.207 1.00 48.44 88 SER A O 1
ATOM 703 N N . ILE A 1 89 ? 38.484 -23.710 -41.322 1.00 51.84 89 ILE A N 1
ATOM 704 C CA . ILE A 1 89 ? 37.335 -23.086 -41.951 1.00 51.84 89 ILE A CA 1
ATOM 705 C C . ILE A 1 89 ? 36.325 -24.187 -42.373 1.00 51.84 89 ILE A C 1
ATOM 707 O O . ILE A 1 89 ? 36.726 -25.223 -42.890 1.00 51.84 89 ILE A O 1
ATOM 711 N N . ILE A 1 90 ? 35.025 -23.884 -42.222 1.00 52.56 90 ILE A N 1
ATOM 712 C CA . ILE A 1 90 ? 33.822 -24.508 -42.835 1.00 52.56 90 ILE A CA 1
ATOM 713 C C . ILE A 1 90 ? 33.269 -25.810 -42.215 1.00 52.56 90 ILE A C 1
ATOM 715 O O . ILE A 1 90 ? 33.623 -26.915 -42.603 1.00 52.56 90 ILE A O 1
ATOM 719 N N . THR A 1 91 ? 32.195 -25.650 -41.430 1.00 52.06 91 THR A N 1
ATOM 720 C CA . THR A 1 91 ? 30.990 -26.508 -41.489 1.00 52.06 91 THR A CA 1
ATOM 721 C C . THR A 1 91 ? 29.736 -25.644 -41.260 1.00 52.06 91 THR A C 1
ATOM 723 O O . THR A 1 91 ? 29.659 -24.993 -40.215 1.00 52.06 91 THR A O 1
ATOM 726 N N . PRO A 1 92 ? 28.752 -25.591 -42.186 1.00 52.50 92 PRO A N 1
ATOM 727 C CA . PRO A 1 92 ? 27.532 -24.802 -42.006 1.00 52.50 92 PRO A CA 1
ATOM 728 C C . PRO A 1 92 ? 26.334 -25.624 -41.479 1.00 52.50 92 PRO A C 1
ATOM 730 O O . PRO A 1 92 ? 25.912 -26.570 -42.134 1.00 52.50 92 PRO A O 1
ATOM 733 N N . ARG A 1 93 ? 25.713 -25.117 -40.391 1.00 48.16 93 ARG A N 1
ATOM 734 C CA . ARG A 1 93 ? 24.325 -25.362 -39.888 1.00 48.16 93 ARG A CA 1
ATOM 735 C C . ARG A 1 93 ? 24.030 -26.810 -39.394 1.00 48.16 93 ARG A C 1
ATOM 737 O O . ARG A 1 93 ? 24.731 -27.724 -39.800 1.00 48.16 93 ARG A O 1
ATOM 744 N N . PRO A 1 94 ? 23.006 -27.071 -38.544 1.00 54.34 94 PRO A N 1
ATOM 745 C CA . PRO A 1 94 ? 2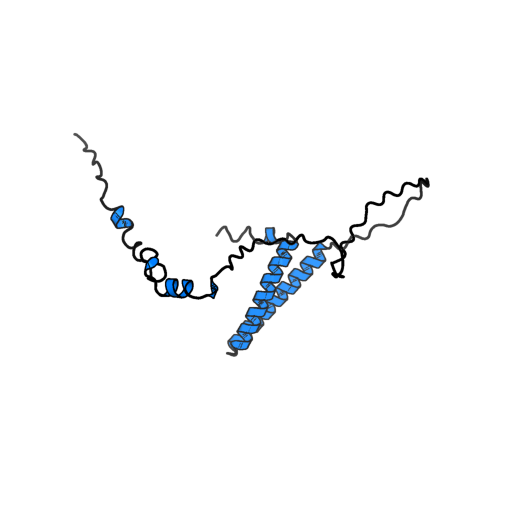1.892 -26.205 -38.172 1.00 54.34 94 PRO A CA 1
ATOM 746 C C . PRO A 1 94 ? 21.618 -26.078 -36.673 1.00 54.34 94 PRO A C 1
ATOM 748 O O . PRO A 1 94 ? 22.153 -26.825 -35.875 1.00 54.34 94 PRO A O 1
ATOM 751 N N . VAL A 1 95 ? 20.776 -25.108 -36.311 1.00 46.56 95 VAL A N 1
ATOM 752 C CA . VAL A 1 95 ? 19.681 -25.242 -35.333 1.00 46.56 95 VAL A CA 1
ATOM 753 C C . VAL A 1 95 ? 19.063 -23.854 -35.187 1.00 46.56 95 VAL A C 1
ATOM 755 O O . VAL A 1 95 ? 19.751 -22.874 -34.909 1.00 46.56 95 VAL A O 1
ATOM 758 N N . GLY A 1 96 ? 17.765 -23.765 -35.479 1.00 49.28 96 GLY A N 1
ATOM 759 C CA . GLY A 1 96 ? 16.978 -22.591 -35.146 1.00 49.28 96 GLY A CA 1
ATOM 760 C C . GLY A 1 96 ? 17.095 -22.357 -33.650 1.00 49.28 96 GLY A C 1
ATOM 761 O O . GLY A 1 96 ? 16.791 -23.243 -32.856 1.00 49.28 96 GLY A O 1
ATOM 762 N N . THR A 1 97 ? 17.574 -21.179 -33.274 1.00 54.91 97 THR A N 1
ATOM 763 C CA . THR A 1 97 ? 17.389 -20.683 -31.919 1.00 54.91 97 THR A CA 1
ATOM 764 C C . THR A 1 97 ? 15.888 -20.717 -31.639 1.00 54.91 97 THR A C 1
ATOM 766 O O . THR A 1 97 ? 15.144 -20.083 -32.396 1.00 54.91 97 THR A O 1
ATOM 769 N N . PRO A 1 98 ? 15.421 -21.467 -30.625 1.00 48.97 98 PRO A N 1
ATOM 770 C CA . PRO A 1 98 ? 14.047 -21.332 -30.184 1.00 48.97 98 PRO A CA 1
ATOM 771 C C . PRO A 1 98 ? 13.853 -19.860 -29.833 1.00 48.97 98 PRO A C 1
ATOM 773 O O . PRO A 1 98 ? 14.760 -19.222 -29.290 1.00 48.97 98 PRO A O 1
ATOM 776 N N . THR A 1 99 ? 12.709 -19.315 -30.230 1.00 53.25 99 THR A N 1
ATOM 777 C CA . THR A 1 99 ? 12.186 -18.055 -29.713 1.00 53.25 99 THR A CA 1
ATOM 778 C C . THR A 1 99 ? 12.489 -18.010 -28.226 1.00 53.25 99 THR A C 1
ATOM 780 O O . THR A 1 99 ? 11.976 -18.830 -27.472 1.00 53.25 99 THR A O 1
ATOM 783 N N . ALA A 1 100 ? 13.419 -17.138 -27.838 1.00 49.69 100 ALA A N 1
ATOM 784 C CA . ALA A 1 100 ? 13.687 -16.883 -26.443 1.00 49.69 100 ALA A CA 1
ATOM 785 C C . ALA A 1 100 ? 12.356 -16.430 -25.853 1.00 49.69 100 ALA A C 1
ATOM 787 O O . ALA A 1 100 ? 11.867 -15.363 -26.227 1.00 49.69 100 ALA A O 1
ATOM 788 N N . ASP A 1 101 ? 11.756 -17.265 -25.006 1.00 54.12 101 ASP A N 1
ATOM 789 C CA . ASP A 1 101 ? 10.723 -16.827 -24.080 1.00 54.12 101 ASP A CA 1
ATOM 790 C C . ASP A 1 101 ? 11.287 -15.570 -23.421 1.00 54.12 101 ASP A C 1
ATOM 792 O O . ASP A 1 101 ? 12.329 -15.611 -22.751 1.00 54.12 101 ASP A O 1
ATOM 796 N N . ARG A 1 102 ? 10.700 -14.430 -23.783 1.00 52.78 102 ARG A N 1
ATOM 797 C CA . ARG A 1 102 ? 11.253 -13.108 -23.511 1.00 52.78 102 ARG A CA 1
ATOM 798 C C . ARG A 1 102 ? 11.469 -13.012 -22.002 1.00 52.78 102 ARG A C 1
ATOM 800 O O . ARG A 1 102 ? 10.502 -13.172 -21.257 1.00 52.78 102 ARG A O 1
ATOM 807 N N . PRO A 1 103 ? 12.702 -12.806 -21.501 1.00 61.12 103 PRO A N 1
ATOM 808 C CA . PRO A 1 103 ? 12.938 -12.692 -20.062 1.00 61.12 103 PRO A CA 1
ATOM 809 C C . PRO A 1 103 ? 12.086 -11.582 -19.424 1.00 61.12 103 PRO A C 1
ATOM 811 O O . PRO A 1 103 ? 11.835 -11.632 -18.219 1.00 61.12 103 PRO A O 1
ATOM 814 N N . GLU A 1 104 ? 11.593 -10.645 -20.236 1.00 59.44 104 GLU A N 1
ATOM 815 C CA . GLU A 1 104 ? 10.586 -9.643 -19.898 1.00 59.44 104 GLU A CA 1
ATOM 816 C C . GLU A 1 104 ? 9.256 -10.267 -19.424 1.00 59.44 104 GLU A C 1
ATOM 818 O O . GLU A 1 104 ? 8.777 -9.913 -18.348 1.00 59.44 104 GLU A O 1
ATOM 823 N N . GLU A 1 105 ? 8.714 -11.276 -20.118 1.00 60.75 105 GLU A N 1
ATOM 824 C CA . GLU A 1 105 ? 7.437 -11.930 -19.765 1.00 60.75 105 GLU A CA 1
ATOM 825 C C . GLU A 1 105 ? 7.518 -12.600 -18.381 1.00 60.75 105 GLU A C 1
ATOM 827 O O . GLU A 1 105 ? 6.617 -12.498 -17.544 1.00 60.75 105 GLU A O 1
ATOM 832 N N . ARG A 1 106 ? 8.686 -13.173 -18.060 1.00 78.81 106 ARG A N 1
ATOM 833 C CA . ARG A 1 106 ? 8.959 -13.772 -16.746 1.00 78.81 106 ARG A CA 1
ATOM 834 C C . ARG A 1 106 ? 9.018 -12.739 -15.614 1.00 78.81 106 ARG A C 1
ATOM 836 O O . ARG A 1 106 ? 8.814 -13.111 -14.451 1.00 78.81 106 ARG A O 1
ATOM 843 N N . ILE A 1 107 ? 9.363 -11.483 -15.902 1.00 82.00 107 ILE A N 1
ATOM 844 C CA . ILE A 1 107 ? 9.416 -10.394 -14.912 1.00 82.00 107 ILE A CA 1
ATOM 845 C C . ILE A 1 107 ? 8.028 -9.782 -14.735 1.00 82.00 107 ILE A C 1
ATOM 847 O O . ILE A 1 107 ? 7.589 -9.624 -13.596 1.00 82.00 107 ILE A O 1
ATOM 851 N N . GLU A 1 108 ? 7.303 -9.551 -15.824 1.00 84.31 108 GLU A N 1
ATOM 852 C CA . GLU A 1 108 ? 5.905 -9.109 -15.795 1.00 84.31 108 GLU A CA 1
ATOM 853 C C . GLU A 1 108 ? 5.025 -10.079 -14.992 1.00 84.31 108 GLU A C 1
ATOM 855 O O . GLU A 1 108 ? 4.252 -9.664 -14.130 1.00 84.31 108 GLU A O 1
ATOM 860 N N . ASP A 1 109 ? 5.211 -11.389 -15.160 1.00 88.12 109 ASP A N 1
ATOM 861 C CA . ASP A 1 109 ? 4.512 -12.397 -14.356 1.00 88.12 109 ASP A CA 1
ATOM 862 C C . ASP A 1 109 ? 4.848 -12.342 -12.866 1.00 88.12 109 ASP A C 1
ATOM 864 O O . ASP A 1 109 ? 4.043 -12.745 -12.019 1.00 88.12 109 ASP A O 1
ATOM 868 N N . LYS A 1 110 ? 6.063 -11.914 -12.511 1.00 90.12 110 LYS A N 1
ATOM 869 C CA . LYS A 1 110 ? 6.433 -11.702 -11.104 1.00 90.12 110 LYS A CA 1
ATOM 870 C C . LYS A 1 110 ? 5.758 -10.450 -10.562 1.00 90.12 110 LYS A C 1
ATOM 872 O O . LYS A 1 110 ? 5.223 -10.520 -9.460 1.00 90.12 110 LYS A O 1
ATOM 877 N N . ILE A 1 111 ? 5.751 -9.365 -11.334 1.00 90.44 111 ILE A N 1
ATOM 878 C CA . ILE A 1 111 ? 5.068 -8.107 -11.007 1.00 90.44 111 ILE A CA 1
ATOM 879 C C . ILE A 1 111 ? 3.582 -8.386 -10.752 1.00 90.44 111 ILE A C 1
ATOM 881 O O . ILE A 1 111 ? 3.119 -8.174 -9.632 1.00 90.44 111 ILE A O 1
ATOM 885 N N . ARG A 1 112 ? 2.888 -9.039 -11.696 1.00 91.56 112 ARG A N 1
ATOM 886 C CA . ARG A 1 112 ? 1.471 -9.432 -11.564 1.00 91.56 112 ARG A CA 1
ATOM 887 C C . ARG A 1 112 ? 1.192 -10.268 -10.311 1.00 91.56 112 ARG A C 1
ATOM 889 O O . ARG A 1 112 ? 0.178 -10.092 -9.636 1.00 91.56 112 ARG A O 1
ATOM 896 N N . ARG A 1 113 ? 2.086 -11.206 -9.974 1.00 94.19 113 ARG A N 1
ATOM 897 C CA . ARG A 1 113 ? 1.949 -12.036 -8.762 1.00 94.19 113 ARG A CA 1
ATOM 898 C C . ARG A 1 113 ? 2.116 -11.230 -7.479 1.00 94.19 113 ARG A C 1
ATOM 900 O O . ARG A 1 113 ? 1.387 -11.478 -6.519 1.00 94.19 113 ARG A O 1
ATOM 907 N N . ILE A 1 114 ? 3.072 -10.306 -7.448 1.00 94.75 114 ILE A N 1
ATOM 908 C CA . ILE A 1 114 ? 3.308 -9.446 -6.286 1.00 94.75 114 ILE A CA 1
ATOM 909 C C . ILE A 1 114 ? 2.134 -8.477 -6.111 1.00 94.75 114 ILE A C 1
ATOM 911 O O . ILE A 1 114 ? 1.613 -8.392 -5.004 1.00 94.75 114 ILE A O 1
ATOM 915 N N . GLU A 1 115 ? 1.652 -7.848 -7.184 1.00 93.69 115 GLU A N 1
ATOM 916 C CA . GLU A 1 115 ? 0.457 -6.988 -7.177 1.00 93.69 115 GLU A CA 1
ATOM 917 C C . GLU A 1 115 ? -0.768 -7.722 -6.632 1.00 93.69 115 GLU A C 1
ATOM 919 O O . GLU A 1 115 ? -1.407 -7.265 -5.683 1.00 93.69 115 GLU A O 1
ATOM 924 N N . LYS A 1 116 ? -1.053 -8.922 -7.154 1.00 97.12 116 LYS A N 1
ATOM 925 C CA . LYS A 1 116 ? -2.161 -9.745 -6.654 1.00 97.12 116 LYS A CA 1
ATOM 926 C C . LYS A 1 116 ? -1.985 -10.108 -5.177 1.00 97.12 116 LYS A C 1
ATOM 928 O O . LYS A 1 116 ? -2.960 -10.129 -4.430 1.00 97.12 116 LYS A O 1
ATOM 933 N N . SER A 1 117 ? -0.753 -10.383 -4.739 1.00 97.44 117 SER A N 1
ATOM 934 C CA . SER A 1 117 ? -0.471 -10.639 -3.324 1.00 97.44 117 SER A CA 1
ATOM 935 C C . SER A 1 117 ? -0.675 -9.402 -2.449 1.00 97.44 117 SER A C 1
ATOM 937 O O . SER A 1 117 ? -1.087 -9.577 -1.306 1.00 97.44 117 SER A O 1
ATOM 939 N N . ILE A 1 118 ? -0.356 -8.198 -2.931 1.00 97.81 118 ILE A N 1
ATOM 940 C CA . ILE A 1 118 ? -0.585 -6.943 -2.200 1.00 97.81 118 ILE A CA 1
ATOM 941 C C . ILE A 1 118 ? -2.087 -6.726 -2.036 1.00 97.81 118 ILE A C 1
ATOM 943 O O . ILE A 1 118 ? -2.540 -6.528 -0.913 1.00 97.81 118 ILE A O 1
ATOM 947 N N . MET A 1 119 ? -2.855 -6.869 -3.120 1.00 97.69 119 MET A N 1
ATOM 948 C CA . MET A 1 119 ? -4.317 -6.745 -3.096 1.00 97.69 119 MET A CA 1
ATOM 949 C C . MET A 1 119 ? -4.940 -7.682 -2.053 1.00 97.69 119 MET A C 1
ATOM 951 O O . MET A 1 119 ? -5.696 -7.250 -1.192 1.00 97.69 119 MET A O 1
ATOM 955 N N . MET A 1 120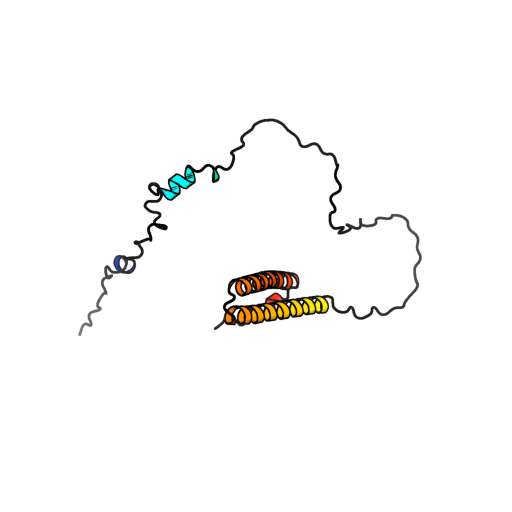 ? -4.529 -8.954 -2.060 1.00 97.94 120 MET A N 1
ATOM 956 C CA . MET A 1 120 ? -5.026 -9.951 -1.111 1.00 97.94 120 MET A CA 1
ATOM 957 C C . MET A 1 120 ? -4.701 -9.592 0.348 1.00 97.94 120 MET A C 1
ATOM 959 O O . MET A 1 120 ? -5.537 -9.784 1.223 1.00 97.94 120 MET A O 1
ATOM 963 N N . LEU A 1 121 ? -3.506 -9.054 0.626 1.00 98.19 121 LEU A N 1
ATOM 964 C CA . LEU A 1 121 ? -3.142 -8.600 1.975 1.00 98.19 121 LEU A CA 1
ATOM 965 C C . LEU A 1 121 ? -3.953 -7.379 2.423 1.00 98.19 121 LEU A C 1
ATOM 967 O O . LEU A 1 121 ? -4.247 -7.250 3.613 1.00 98.19 121 LEU A O 1
ATOM 971 N N . VAL A 1 122 ? -4.303 -6.490 1.491 1.00 98.12 122 VAL A N 1
ATOM 972 C CA . VAL A 1 122 ? -5.165 -5.335 1.761 1.00 98.12 122 VAL A CA 1
ATOM 973 C C . VAL A 1 122 ? -6.582 -5.799 2.094 1.00 98.12 122 VAL A C 1
ATOM 975 O O . VAL A 1 122 ? -7.097 -5.410 3.141 1.00 98.12 122 VAL A O 1
ATOM 978 N N . ASP A 1 123 ? -7.166 -6.696 1.297 1.00 98.19 123 ASP A N 1
ATOM 979 C CA . ASP A 1 123 ? -8.493 -7.271 1.565 1.00 98.19 123 ASP A CA 1
ATOM 980 C C . ASP A 1 123 ? -8.534 -7.957 2.936 1.00 98.19 123 ASP A C 1
ATOM 982 O O . ASP A 1 123 ? -9.401 -7.697 3.774 1.00 98.19 123 ASP A O 1
ATOM 986 N N . ASP A 1 124 ? -7.531 -8.785 3.209 1.00 98.12 124 ASP A N 1
ATOM 987 C CA . ASP A 1 124 ? -7.362 -9.467 4.483 1.00 98.12 124 ASP A CA 1
ATOM 988 C C . ASP A 1 124 ? -7.206 -8.501 5.672 1.00 98.12 124 ASP A C 1
ATOM 990 O O . ASP A 1 124 ? -7.650 -8.804 6.786 1.00 98.12 124 ASP A O 1
ATOM 994 N N . SER A 1 125 ? -6.534 -7.366 5.460 1.00 98.00 125 SER A N 1
ATOM 995 C CA . SER A 1 125 ? -6.394 -6.303 6.456 1.00 98.00 125 SER A CA 1
ATOM 996 C C . SER A 1 125 ? -7.741 -5.633 6.726 1.00 98.00 125 SER A C 1
ATOM 998 O O . SER A 1 125 ? -8.120 -5.464 7.888 1.00 98.00 125 SER A O 1
ATOM 1000 N N . CYS A 1 126 ? -8.517 -5.347 5.677 1.00 98.00 126 CYS A N 1
ATOM 1001 C CA . CYS A 1 126 ? -9.872 -4.813 5.794 1.00 98.00 126 CYS A CA 1
ATOM 1002 C C . CYS A 1 126 ? -10.795 -5.765 6.570 1.00 98.00 126 CYS A C 1
ATOM 1004 O O . CYS A 1 126 ? -11.504 -5.322 7.476 1.00 98.00 126 CYS A O 1
ATOM 1006 N N . VAL A 1 127 ? -10.738 -7.072 6.293 1.00 98.25 127 VAL A N 1
ATOM 1007 C CA . VAL A 1 127 ? -11.516 -8.091 7.024 1.00 98.25 127 VAL A CA 1
ATOM 1008 C C . VAL A 1 127 ? -11.060 -8.212 8.486 1.00 98.25 127 VAL A C 1
ATOM 1010 O O . VAL A 1 127 ? -11.877 -8.326 9.403 1.00 98.25 127 VAL A O 1
ATOM 1013 N N . ALA A 1 128 ? -9.754 -8.163 8.755 1.00 97.88 128 ALA A N 1
ATOM 1014 C CA . ALA A 1 128 ? -9.248 -8.173 10.129 1.00 97.88 128 ALA A CA 1
ATOM 1015 C C . ALA A 1 128 ? -9.699 -6.925 10.913 1.00 97.88 128 ALA A C 1
ATOM 1017 O O . ALA A 1 128 ? -10.087 -7.032 12.083 1.00 97.88 128 ALA A O 1
ATOM 1018 N N . ALA A 1 129 ? -9.714 -5.762 10.257 1.00 97.69 129 ALA A N 1
ATOM 1019 C CA . ALA A 1 129 ? -10.197 -4.513 10.830 1.00 97.69 129 ALA A CA 1
ATOM 1020 C C . ALA A 1 129 ? -11.711 -4.547 11.096 1.00 97.69 129 ALA A C 1
ATOM 1022 O O . ALA A 1 129 ? -12.139 -4.124 12.173 1.00 97.69 129 ALA A O 1
ATOM 1023 N N . SER A 1 130 ? -12.523 -5.116 10.192 1.00 97.81 130 SER A N 1
ATOM 1024 C CA . SER A 1 130 ? -13.970 -5.274 10.419 1.00 97.81 130 SER A CA 1
ATOM 1025 C C . SER A 1 130 ? -14.273 -6.187 11.611 1.00 97.81 130 SER A C 1
ATOM 1027 O O . SER A 1 130 ? -15.241 -5.963 12.336 1.00 97.81 130 SER A O 1
ATOM 1029 N N . ASN A 1 131 ? -13.399 -7.160 11.879 1.00 97.50 131 ASN A N 1
ATOM 1030 C CA . ASN A 1 131 ? -13.465 -8.030 13.056 1.00 97.50 131 ASN A CA 1
ATOM 1031 C C . ASN A 1 131 ? -12.899 -7.379 14.337 1.00 97.50 131 ASN A C 1
ATOM 1033 O O . ASN A 1 131 ? -12.733 -8.060 15.349 1.00 9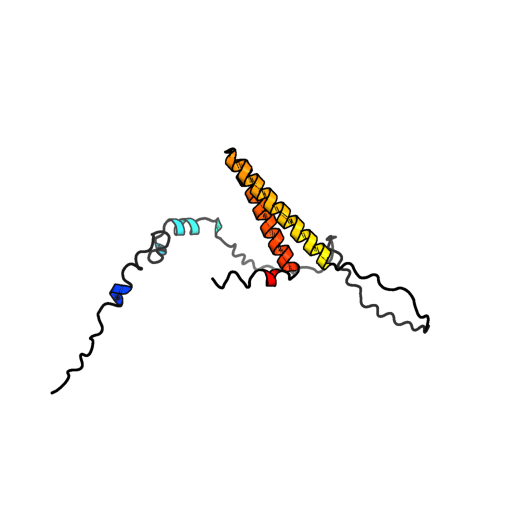7.50 131 ASN A O 1
ATOM 1037 N N . LYS A 1 132 ? -12.600 -6.068 14.310 1.00 97.44 132 LYS A N 1
ATOM 1038 C CA . LYS A 1 132 ? -12.004 -5.278 15.407 1.00 97.44 132 LYS A CA 1
ATOM 1039 C C . LYS A 1 132 ? -10.634 -5.785 15.872 1.00 97.44 132 LYS A C 1
ATOM 1041 O O . LYS A 1 132 ? -10.183 -5.440 16.964 1.00 97.44 132 LYS A O 1
ATOM 1046 N N . ASN A 1 133 ? -9.947 -6.576 15.048 1.00 96.88 133 ASN A N 1
ATOM 1047 C CA . ASN A 1 133 ? -8.607 -7.065 15.342 1.00 96.88 133 ASN A CA 1
ATOM 1048 C C . ASN A 1 133 ? -7.552 -6.161 14.686 1.00 96.88 133 ASN A C 1
ATOM 1050 O O . ASN A 1 133 ? -6.948 -6.495 13.665 1.00 96.88 133 ASN A O 1
ATOM 1054 N N . TYR A 1 134 ? -7.344 -4.986 15.283 1.00 97.19 134 TYR A N 1
ATOM 1055 C CA . TYR A 1 134 ? -6.475 -3.946 14.722 1.00 97.19 134 TYR A CA 1
ATOM 1056 C C . TYR A 1 134 ? -4.988 -4.312 14.716 1.00 97.19 134 TYR A C 1
ATOM 1058 O O . TYR A 1 134 ? -4.249 -3.820 13.870 1.00 97.19 134 TYR A O 1
ATOM 1066 N N . GLN A 1 135 ? -4.545 -5.183 15.628 1.00 97.62 135 GLN A N 1
ATOM 1067 C CA . GLN A 1 135 ? -3.154 -5.645 15.666 1.00 97.62 135 GLN A CA 1
ATOM 1068 C C . GLN A 1 135 ? -2.824 -6.455 14.409 1.00 97.62 135 GLN A C 1
ATOM 1070 O O . GLN A 1 135 ? -1.870 -6.139 13.700 1.00 97.62 135 GLN A O 1
ATOM 1075 N N . LEU A 1 136 ? -3.677 -7.433 14.082 1.00 97.50 136 LEU A N 1
ATOM 1076 C CA . LEU A 1 136 ? -3.521 -8.251 12.881 1.00 97.50 136 LEU A CA 1
ATOM 1077 C C . LEU A 1 136 ? -3.685 -7.418 11.602 1.00 97.50 136 LEU A C 1
ATOM 1079 O O . LEU A 1 136 ? -2.915 -7.584 10.660 1.00 97.50 136 LEU A O 1
ATOM 1083 N N . ALA A 1 137 ? -4.656 -6.499 11.568 1.00 98.12 137 ALA A N 1
ATOM 1084 C CA . ALA A 1 137 ? -4.837 -5.597 10.430 1.00 98.12 137 ALA A CA 1
ATOM 1085 C C . ALA A 1 137 ? -3.580 -4.742 10.179 1.00 98.12 137 ALA A C 1
ATOM 1087 O O . ALA A 1 137 ? -3.103 -4.638 9.049 1.00 98.12 137 ALA A O 1
ATOM 1088 N N . LEU A 1 138 ? -2.986 -4.185 11.240 1.00 97.75 138 LEU A N 1
ATOM 1089 C CA . LEU A 1 138 ? -1.762 -3.392 11.142 1.00 97.75 138 LEU A CA 1
ATOM 1090 C C . LEU A 1 138 ? -0.569 -4.223 10.651 1.00 97.75 138 LEU A C 1
ATOM 1092 O O . LEU A 1 138 ? 0.234 -3.725 9.863 1.00 97.75 138 LEU A O 1
ATOM 1096 N N . GLU A 1 139 ? -0.437 -5.469 11.103 1.00 97.94 139 GLU A N 1
ATOM 1097 C CA . GLU A 1 139 ? 0.613 -6.381 10.640 1.00 97.94 139 GLU A CA 1
ATOM 1098 C C . GLU A 1 139 ? 0.486 -6.665 9.137 1.00 97.94 139 GLU A C 1
ATOM 1100 O O . GLU A 1 139 ? 1.441 -6.445 8.386 1.00 97.94 139 GLU A O 1
ATOM 1105 N N . LYS A 1 140 ? -0.715 -7.036 8.678 1.00 98.19 140 LYS A N 1
ATOM 1106 C CA . LYS A 1 140 ? -0.988 -7.298 7.257 1.00 98.19 140 LYS A CA 1
ATOM 1107 C C . LYS A 1 140 ? -0.801 -6.056 6.385 1.00 98.19 140 LYS A C 1
ATOM 1109 O O . LYS A 1 140 ? -0.218 -6.145 5.306 1.00 98.19 140 LYS A O 1
ATOM 1114 N N . ALA A 1 141 ? -1.211 -4.883 6.870 1.00 97.56 141 ALA A N 1
ATOM 1115 C CA . ALA A 1 141 ? -0.981 -3.612 6.183 1.00 97.56 141 ALA A CA 1
ATOM 1116 C C . ALA A 1 141 ? 0.518 -3.278 6.059 1.00 97.56 141 ALA A C 1
ATOM 1118 O O . ALA A 1 141 ? 0.972 -2.817 5.010 1.00 97.56 141 ALA A O 1
ATOM 1119 N N . LYS A 1 142 ? 1.316 -3.538 7.103 1.00 98.00 142 LYS A N 1
ATOM 1120 C CA . LYS A 1 142 ? 2.777 -3.363 7.049 1.00 98.00 142 LYS A CA 1
ATOM 1121 C C . LYS A 1 142 ? 3.426 -4.329 6.061 1.00 98.00 142 LYS A C 1
ATOM 1123 O O . LYS A 1 142 ? 4.323 -3.913 5.328 1.00 98.00 142 LYS A O 1
ATOM 1128 N N . GLU A 1 143 ? 2.974 -5.582 6.013 1.00 97.75 143 GLU A N 1
ATOM 1129 C CA . GLU A 1 143 ? 3.456 -6.556 5.028 1.00 97.75 143 GLU A CA 1
ATOM 1130 C C . GLU A 1 143 ? 3.123 -6.114 3.595 1.00 97.75 143 GLU A C 1
ATOM 1132 O O . GLU A 1 143 ? 4.005 -6.127 2.731 1.00 97.75 143 GLU A O 1
ATOM 1137 N N . ALA A 1 144 ? 1.890 -5.655 3.353 1.00 97.56 144 ALA A N 1
ATOM 1138 C CA . ALA A 1 144 ? 1.478 -5.103 2.063 1.00 97.56 144 ALA A CA 1
ATOM 1139 C C . ALA A 1 144 ? 2.374 -3.920 1.657 1.00 97.56 144 ALA A C 1
ATOM 1141 O O . ALA A 1 144 ? 2.947 -3.932 0.569 1.00 97.56 144 ALA A O 1
ATOM 1142 N N . SER A 1 145 ? 2.609 -2.970 2.571 1.00 96.56 145 SER A N 1
ATOM 1143 C CA . SER A 1 145 ? 3.490 -1.817 2.329 1.00 96.56 145 SER A CA 1
ATOM 1144 C C . SER A 1 145 ? 4.939 -2.224 2.030 1.00 96.56 145 SER A C 1
ATOM 1146 O O . SER A 1 145 ? 5.607 -1.622 1.185 1.00 96.56 145 SER A O 1
ATOM 1148 N N . ALA A 1 146 ? 5.456 -3.260 2.696 1.00 96.81 146 ALA A N 1
ATOM 1149 C CA . ALA A 1 146 ? 6.790 -3.783 2.413 1.00 96.81 146 ALA A CA 1
ATOM 1150 C C . ALA A 1 146 ? 6.866 -4.416 1.012 1.00 96.81 146 ALA A C 1
ATOM 1152 O O . ALA A 1 146 ? 7.835 -4.180 0.283 1.00 96.81 146 ALA A O 1
ATOM 1153 N N . LYS A 1 147 ? 5.840 -5.182 0.618 1.00 96.12 147 LYS A N 1
ATOM 1154 C CA . LYS A 1 147 ? 5.735 -5.774 -0.723 1.00 96.12 147 LYS A CA 1
ATOM 1155 C C . LYS A 1 147 ? 5.585 -4.715 -1.811 1.00 96.12 147 LYS A C 1
ATOM 1157 O O . LYS A 1 147 ? 6.241 -4.845 -2.838 1.00 96.12 147 LYS A O 1
ATOM 1162 N N . GLU A 1 148 ? 4.835 -3.648 -1.567 1.00 94.81 148 GLU A N 1
ATOM 1163 C CA . GLU A 1 148 ? 4.667 -2.534 -2.506 1.00 94.81 148 GLU A CA 1
ATOM 1164 C C . GLU A 1 148 ? 5.979 -1.780 -2.746 1.00 94.81 148 GLU A C 1
ATOM 1166 O O . GLU A 1 148 ? 6.391 -1.582 -3.886 1.00 94.81 148 GLU A O 1
ATOM 1171 N N . LYS A 1 149 ? 6.744 -1.486 -1.689 1.00 94.81 149 LYS A N 1
ATOM 1172 C CA . LYS A 1 149 ? 8.090 -0.902 -1.840 1.00 94.81 149 LYS A CA 1
ATOM 1173 C C . LYS A 1 149 ? 9.041 -1.802 -2.631 1.00 94.81 149 LYS A C 1
ATOM 1175 O O . LYS A 1 149 ? 9.940 -1.308 -3.306 1.00 94.81 149 LYS A O 1
ATOM 1180 N N . ASN A 1 150 ? 8.895 -3.120 -2.515 1.00 93.00 150 ASN A N 1
ATOM 1181 C CA . ASN A 1 150 ? 9.688 -4.069 -3.297 1.00 93.00 150 ASN A CA 1
ATOM 1182 C C . ASN A 1 150 ? 9.209 -4.161 -4.750 1.00 93.00 150 ASN A C 1
ATOM 1184 O O . ASN A 1 150 ? 10.046 -4.294 -5.639 1.00 93.00 150 ASN A O 1
ATOM 1188 N N . LEU A 1 151 ? 7.899 -4.061 -4.984 1.00 92.56 151 LEU A N 1
ATOM 1189 C CA . LEU A 1 151 ? 7.301 -4.008 -6.314 1.00 92.56 151 LEU A CA 1
ATOM 1190 C C . LEU A 1 151 ? 7.813 -2.798 -7.093 1.00 92.56 151 LEU A C 1
ATOM 1192 O O . LEU A 1 151 ? 8.311 -2.985 -8.196 1.00 92.56 151 LEU A O 1
ATOM 1196 N N . ILE A 1 152 ? 7.794 -1.609 -6.481 1.00 89.69 152 ILE A N 1
ATOM 1197 C CA . ILE A 1 152 ? 8.314 -0.374 -7.087 1.00 89.69 152 ILE A CA 1
ATOM 1198 C C . ILE A 1 152 ? 9.770 -0.582 -7.518 1.00 89.69 152 ILE A C 1
ATOM 1200 O O . ILE A 1 152 ? 10.095 -0.451 -8.687 1.00 89.69 152 ILE A O 1
ATOM 1204 N N . ARG A 1 153 ? 10.643 -1.066 -6.621 1.00 90.00 153 ARG A N 1
ATOM 1205 C CA . ARG A 1 153 ? 12.052 -1.345 -6.971 1.00 90.00 153 ARG A CA 1
ATOM 1206 C C . ARG A 1 153 ? 12.214 -2.350 -8.114 1.00 90.00 153 ARG A C 1
ATOM 1208 O O . ARG A 1 153 ? 13.184 -2.263 -8.863 1.00 90.00 153 ARG A O 1
ATOM 1215 N N . LEU A 1 154 ? 11.325 -3.337 -8.215 1.00 87.06 154 LEU A N 1
ATOM 1216 C CA . LEU A 1 154 ? 11.348 -4.329 -9.289 1.00 87.06 154 LEU A CA 1
ATOM 1217 C C . LEU A 1 154 ? 10.878 -3.723 -10.621 1.00 87.06 154 LEU A C 1
ATOM 1219 O O . LEU A 1 154 ? 11.449 -4.033 -11.669 1.00 87.06 154 LEU A O 1
ATOM 1223 N N . GLN A 1 155 ? 9.870 -2.855 -10.582 1.00 85.75 155 GLN A N 1
ATOM 1224 C CA . GLN A 1 155 ? 9.389 -2.104 -11.739 1.00 85.75 155 GLN A CA 1
ATOM 1225 C C . GLN A 1 155 ? 10.464 -1.103 -12.225 1.00 85.75 155 GLN A C 1
ATOM 1227 O O . GLN A 1 155 ? 10.777 -1.096 -13.418 1.00 85.75 155 GLN A O 1
ATOM 1232 N N . ASP A 1 156 ? 11.156 -0.402 -11.310 1.00 82.69 156 ASP A N 1
ATOM 1233 C CA . ASP A 1 156 ? 12.302 0.479 -11.609 1.00 82.69 156 ASP A CA 1
ATOM 1234 C C . ASP A 1 156 ? 13.414 -0.268 -12.355 1.00 82.69 156 ASP A C 1
ATOM 1236 O O . ASP A 1 156 ? 13.919 0.189 -13.380 1.00 82.69 156 ASP A O 1
ATOM 1240 N N . GLN A 1 157 ? 13.789 -1.449 -11.858 1.00 79.88 157 GLN A N 1
ATOM 1241 C CA . GLN A 1 157 ? 14.852 -2.269 -12.449 1.00 79.88 157 GLN A CA 1
ATOM 1242 C C . GLN A 1 157 ? 14.477 -2.862 -13.809 1.00 79.88 157 GLN A C 1
ATOM 1244 O O . GLN A 1 157 ? 15.366 -3.218 -14.580 1.00 79.88 157 GLN A O 1
ATOM 1249 N N . SER A 1 158 ? 13.181 -3.000 -14.090 1.00 78.31 158 SER A N 1
ATOM 1250 C CA . SER A 1 158 ? 12.680 -3.545 -15.353 1.00 78.31 158 SER A CA 1
ATOM 1251 C C . SER A 1 158 ? 12.352 -2.469 -16.389 1.00 78.31 158 SER A C 1
ATOM 1253 O O . SER A 1 158 ? 11.987 -2.815 -17.509 1.00 78.31 158 SER A O 1
ATOM 1255 N N . GLY A 1 159 ? 12.508 -1.180 -16.053 1.00 69.69 159 GLY A N 1
ATOM 1256 C CA . GLY A 1 159 ? 12.191 -0.069 -16.957 1.00 69.69 159 GLY A CA 1
ATOM 1257 C C . GLY A 1 159 ? 10.698 0.040 -17.289 1.00 69.69 159 GLY A C 1
ATOM 1258 O O . GLY A 1 159 ? 10.334 0.695 -18.260 1.00 69.69 159 GLY A O 1
ATOM 1259 N N . MET A 1 160 ? 9.830 -0.608 -16.503 1.00 60.31 160 MET A N 1
ATOM 1260 C CA . MET A 1 160 ? 8.377 -0.668 -16.725 1.00 60.31 160 MET A CA 1
ATOM 1261 C C . MET A 1 160 ? 7.624 0.543 -16.135 1.00 60.31 160 MET A C 1
ATOM 1263 O O . MET A 1 160 ? 6.423 0.696 -16.350 1.00 60.31 160 MET A O 1
ATOM 1267 N N . ASN A 1 161 ? 8.327 1.427 -15.421 1.00 56.09 161 ASN A N 1
ATOM 1268 C CA . ASN A 1 161 ? 7.759 2.575 -14.704 1.00 56.09 161 ASN A CA 1
ATOM 1269 C C . ASN A 1 161 ? 7.192 3.693 -15.576 1.00 56.09 161 ASN A C 1
ATOM 1271 O O . ASN A 1 161 ? 6.314 4.426 -15.122 1.00 56.09 161 ASN A O 1
ATOM 1275 N N . ASP A 1 162 ? 7.689 3.853 -16.803 1.00 53.78 162 ASP A N 1
ATOM 1276 C CA . ASP A 1 162 ? 7.326 4.998 -17.652 1.00 53.78 162 ASP A CA 1
ATOM 1277 C C . ASP A 1 162 ? 5.863 4.958 -18.122 1.00 53.78 162 ASP A C 1
ATOM 1279 O O . ASP A 1 162 ? 5.331 5.958 -18.597 1.00 53.78 162 ASP A O 1
ATOM 1283 N N . THR A 1 163 ? 5.172 3.827 -17.948 1.00 54.22 163 THR A N 1
ATOM 1284 C CA . THR A 1 163 ? 3.764 3.684 -18.346 1.00 54.22 163 THR A CA 1
ATOM 1285 C C . THR A 1 163 ? 2.763 4.111 -17.271 1.00 54.22 163 THR A C 1
ATOM 1287 O O . THR A 1 163 ? 1.603 4.341 -17.600 1.00 54.22 163 THR A O 1
ATOM 1290 N N . HIS A 1 164 ? 3.177 4.266 -16.006 1.00 52.41 164 HIS A N 1
ATOM 1291 C CA . HIS A 1 164 ? 2.243 4.533 -14.901 1.00 52.41 164 HIS A CA 1
ATOM 1292 C C . HIS A 1 164 ? 2.202 6.001 -14.442 1.00 52.41 164 HIS A C 1
ATOM 1294 O O . HIS A 1 164 ? 1.437 6.341 -13.544 1.00 52.41 164 HIS A O 1
ATOM 1300 N N . ASN A 1 165 ? 2.996 6.887 -15.056 1.00 49.31 165 ASN A N 1
ATOM 1301 C CA . ASN A 1 165 ? 3.209 8.245 -14.538 1.00 49.31 165 ASN A CA 1
ATOM 1302 C C . ASN A 1 165 ? 2.855 9.389 -15.508 1.00 49.31 165 ASN A C 1
ATOM 1304 O O . ASN A 1 165 ? 3.233 10.529 -15.263 1.00 49.31 165 ASN A O 1
ATOM 1308 N N . MET A 1 166 ? 2.133 9.116 -16.601 1.00 52.25 166 MET A N 1
ATOM 1309 C CA . MET A 1 166 ? 1.748 10.149 -17.584 1.00 52.25 166 MET A CA 1
ATOM 1310 C C . MET A 1 166 ? 0.290 10.624 -17.473 1.00 52.25 166 MET A C 1
ATOM 1312 O O . MET A 1 166 ? -0.037 11.657 -18.044 1.00 52.25 166 MET A O 1
ATOM 1316 N N . GLU A 1 167 ? -0.585 9.928 -16.735 1.00 54.56 167 GLU A N 1
ATOM 1317 C CA . GLU A 1 167 ? -2.026 10.258 -16.718 1.00 54.56 167 GLU A CA 1
ATOM 1318 C C . GLU A 1 167 ? -2.543 10.854 -15.398 1.00 54.56 167 GLU A C 1
ATOM 1320 O O . GLU A 1 167 ? -3.602 11.473 -15.383 1.00 54.56 167 GLU A O 1
ATOM 1325 N N . ILE A 1 168 ? -1.802 10.743 -14.289 1.00 55.94 168 ILE A N 1
ATOM 1326 C CA . ILE A 1 168 ? -2.277 11.202 -12.965 1.00 55.94 168 IL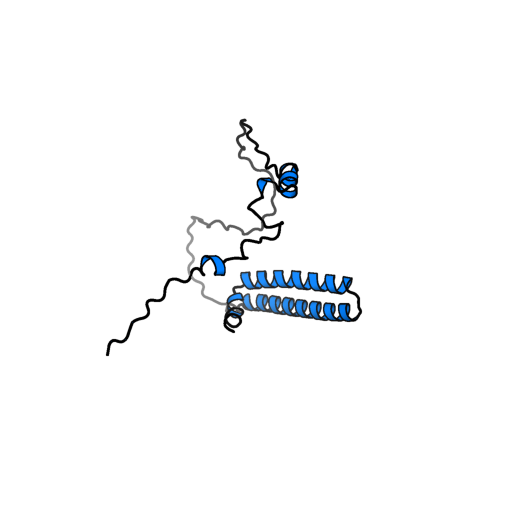E A CA 1
ATOM 1327 C C . ILE A 1 168 ? -1.807 12.635 -12.649 1.00 55.94 168 ILE A C 1
ATOM 1329 O O . ILE A 1 168 ? -2.360 13.305 -11.785 1.00 55.94 168 ILE A O 1
ATOM 1333 N N . THR A 1 169 ? -0.811 13.157 -13.371 1.00 55.53 169 THR A N 1
ATOM 1334 C CA . THR A 1 169 ? -0.259 14.509 -13.146 1.00 55.53 169 THR A CA 1
ATOM 1335 C C . THR A 1 169 ? -1.041 15.614 -13.875 1.00 55.53 169 THR A C 1
ATOM 1337 O O . THR A 1 169 ? -0.636 16.772 -13.846 1.00 55.53 169 THR A O 1
ATOM 1340 N N . SER A 1 170 ? -2.141 15.296 -14.567 1.00 46.59 170 SER A N 1
ATOM 1341 C CA . SER A 1 170 ? -2.852 16.252 -15.440 1.00 46.59 170 SER A CA 1
ATOM 1342 C C . SER A 1 170 ? -4.349 16.410 -15.155 1.00 46.59 170 SER A C 1
ATOM 1344 O O . SER A 1 170 ? -5.088 16.810 -16.055 1.00 46.59 170 SER A O 1
ATOM 1346 N N . LEU A 1 171 ? -4.792 16.150 -13.920 1.00 41.19 171 LEU A N 1
ATOM 1347 C CA . LEU A 1 171 ? -6.129 16.517 -13.437 1.00 41.19 171 LEU A CA 1
ATOM 1348 C C . LEU A 1 171 ? -6.059 17.231 -12.086 1.00 41.19 171 LEU A C 1
ATOM 1350 O O . LEU A 1 171 ? -5.318 16.745 -11.204 1.00 41.19 171 LEU A O 1
#